Protein AF-A0A3P9N0S8-F1 (afdb_monomer_lite)

InterPro domains:
  IPR000001 Kringle [PS50070] (18-52)
  IPR013806 Kringle-like fold [SSF57440] (5-50)
  IPR038178 Kringle superfamily [G3DSA:2.40.20.10] (3-52)

Sequence (52 aa):
MSSDVSCTFFVLAEYIRECISGTKDNYRGRRSWTKSNITCQAWSDNNINEHT

Radius of gyration: 15.97 Å; chains: 1; bounding box: 34×31×39 Å

Structure (mmCIF, N/CA/C/O backbone):
data_AF-A0A3P9N0S8-F1
#
_entry.id   AF-A0A3P9N0S8-F1
#
loop_
_atom_site.group_PDB
_atom_site.id
_atom_site.type_symbol
_atom_site.label_atom_id
_atom_site.label_alt_id
_atom_site.label_comp_id
_atom_site.label_asym_id
_atom_site.label_entity_id
_atom_site.label_seq_id
_atom_site.pdbx_PDB_ins_code
_atom_site.Cartn_x
_atom_site.Cartn_y
_atom_site.Ca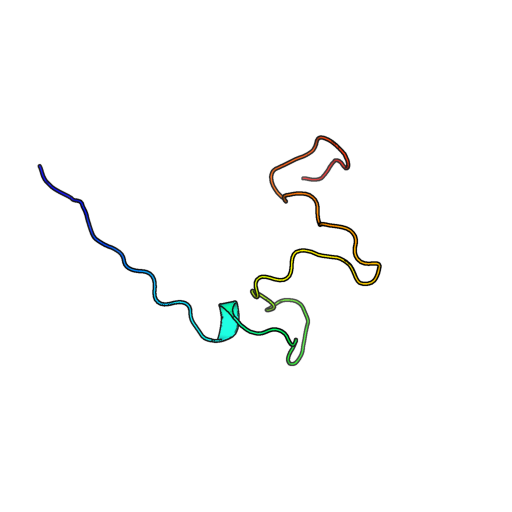rtn_z
_atom_site.occupancy
_atom_site.B_iso_or_equiv
_atom_site.auth_seq_id
_atom_site.auth_comp_id
_atom_site.auth_asym_id
_atom_site.auth_atom_id
_atom_site.pdbx_PDB_model_num
ATOM 1 N N . MET A 1 1 ? -21.352 18.756 -27.269 1.00 44.34 1 MET A N 1
ATOM 2 C CA . MET A 1 1 ? -21.929 17.827 -26.279 1.00 44.34 1 MET A CA 1
ATOM 3 C C . MET A 1 1 ? -20.968 17.798 -25.115 1.00 44.34 1 MET A C 1
ATOM 5 O O . MET A 1 1 ? -19.955 17.123 -25.171 1.00 44.34 1 MET A O 1
ATOM 9 N N . SER A 1 2 ? -21.213 18.719 -24.186 1.00 57.44 2 SER A N 1
A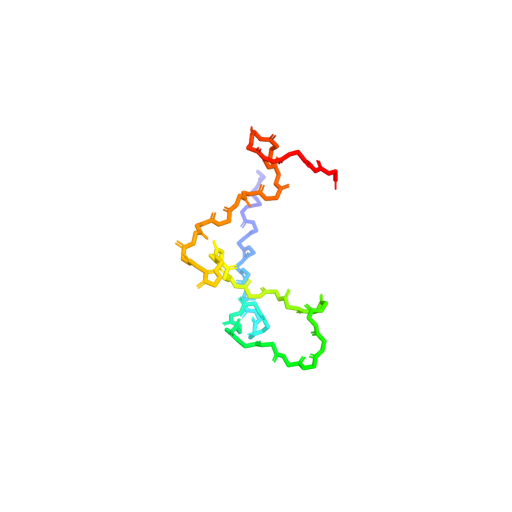TOM 10 C CA . SER A 1 2 ? -20.361 19.024 -23.042 1.00 57.44 2 SER A CA 1
ATOM 11 C C . SER A 1 2 ? -20.699 18.048 -21.928 1.00 57.44 2 SER A C 1
ATOM 13 O O . SER A 1 2 ? -21.841 18.019 -21.478 1.00 57.44 2 SER A O 1
ATOM 15 N N . SER A 1 3 ? -19.732 17.252 -21.495 1.00 57.06 3 SER A N 1
ATOM 16 C CA . SER A 1 3 ? -19.855 16.460 -20.276 1.00 57.06 3 SER A CA 1
ATOM 17 C C . SER A 1 3 ? -18.509 16.395 -19.571 1.00 57.06 3 SER A C 1
ATOM 19 O O . SER A 1 3 ? -18.033 15.318 -19.225 1.00 57.06 3 SER A O 1
ATOM 21 N N . ASP A 1 4 ? -17.918 17.563 -19.312 1.00 63.50 4 ASP A N 1
ATOM 22 C CA . ASP A 1 4 ? -17.094 17.742 -18.118 1.00 63.50 4 ASP A CA 1
ATOM 23 C C . ASP A 1 4 ? -18.027 17.651 -16.904 1.00 63.50 4 ASP A C 1
ATOM 25 O O . ASP A 1 4 ? -18.402 18.638 -16.269 1.00 63.50 4 ASP A O 1
ATOM 29 N N . VAL A 1 5 ? -18.476 16.427 -16.620 1.00 65.31 5 VAL A N 1
ATOM 30 C CA . VAL A 1 5 ? -18.975 16.071 -15.301 1.00 65.31 5 VAL A CA 1
ATOM 31 C C . VAL A 1 5 ? -17.770 16.236 -14.388 1.00 65.31 5 VAL A C 1
ATOM 33 O O . VAL A 1 5 ? -16.900 15.371 -14.307 1.00 65.31 5 VAL A O 1
ATOM 36 N N . SER A 1 6 ? -17.690 17.396 -13.742 1.00 66.50 6 SER A N 1
ATOM 37 C CA . SER A 1 6 ? -16.761 17.634 -12.647 1.00 66.50 6 SER A CA 1
ATOM 38 C C . SER A 1 6 ? -17.193 16.757 -11.469 1.00 66.50 6 SER A C 1
ATOM 40 O O . SER A 1 6 ? -17.898 17.182 -10.554 1.00 66.50 6 SER A O 1
ATOM 42 N N . CYS A 1 7 ? -16.834 15.475 -11.541 1.00 65.12 7 CYS A N 1
ATOM 43 C CA . CYS A 1 7 ? -16.926 14.519 -10.449 1.00 65.12 7 CYS A CA 1
ATOM 44 C C . CYS A 1 7 ? -15.757 14.783 -9.500 1.00 65.12 7 CYS A C 1
ATOM 46 O O . CYS A 1 7 ? -14.780 14.036 -9.455 1.00 65.12 7 CYS A O 1
ATOM 48 N N . THR A 1 8 ? -15.841 15.875 -8.745 1.00 65.56 8 THR A N 1
ATOM 49 C CA . THR A 1 8 ? -14.898 16.140 -7.661 1.00 65.56 8 THR A CA 1
ATOM 50 C C . THR A 1 8 ? -15.103 15.071 -6.587 1.00 65.56 8 THR A C 1
ATOM 52 O O . THR A 1 8 ? -16.073 15.108 -5.830 1.0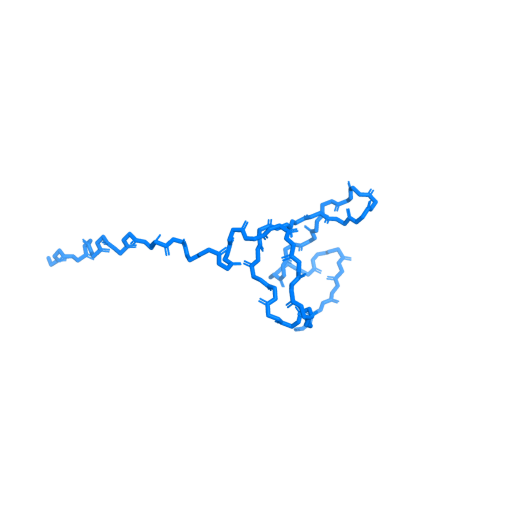0 65.56 8 THR A O 1
ATOM 55 N N . PHE A 1 9 ? -14.227 14.066 -6.555 1.00 67.56 9 PHE A N 1
ATOM 56 C CA . PHE A 1 9 ? -14.310 12.966 -5.599 1.00 67.56 9 PHE A CA 1
ATOM 57 C C . PHE A 1 9 ? -13.857 13.449 -4.218 1.00 67.56 9 PHE A C 1
ATOM 59 O O . PHE A 1 9 ? -12.683 13.754 -4.004 1.00 67.56 9 PHE A O 1
ATOM 66 N N . PHE A 1 10 ? -14.785 13.520 -3.264 1.00 71.56 10 PHE A N 1
ATOM 67 C CA . PHE A 1 10 ? -14.434 13.745 -1.866 1.00 71.56 10 PHE A CA 1
ATOM 68 C C . PHE A 1 10 ? -13.807 12.469 -1.304 1.00 71.56 10 PHE A C 1
ATOM 70 O O . PHE A 1 10 ? -14.428 11.408 -1.277 1.00 71.56 10 PHE A O 1
ATOM 77 N N . VAL A 1 11 ? -12.556 12.567 -0.856 1.00 73.50 11 VAL A N 1
ATOM 78 C CA . VAL A 1 11 ? -11.846 11.436 -0.258 1.00 73.50 11 VAL A CA 1
ATOM 79 C C . VAL A 1 11 ? -12.468 11.136 1.106 1.00 73.50 11 VAL A C 1
ATOM 81 O O . VAL A 1 11 ? -12.375 11.950 2.025 1.00 73.50 11 VAL A O 1
ATOM 84 N N . LEU A 1 12 ? -13.103 9.968 1.252 1.00 76.81 12 LEU A N 1
ATOM 85 C CA . LEU A 1 12 ? -13.617 9.517 2.548 1.00 76.81 12 LEU A CA 1
ATOM 86 C C . LEU A 1 12 ? -12.457 9.350 3.535 1.00 76.81 12 LEU A C 1
ATOM 88 O O . LEU A 1 12 ? -11.350 8.969 3.145 1.00 76.81 12 LEU A O 1
ATOM 92 N N . ALA A 1 13 ? -12.725 9.561 4.827 1.00 74.31 13 ALA A N 1
ATOM 93 C CA . ALA A 1 13 ? -11.722 9.434 5.887 1.00 74.31 13 ALA A CA 1
ATOM 94 C C . ALA A 1 13 ? -10.961 8.090 5.832 1.00 74.31 13 ALA A C 1
ATOM 96 O O . ALA A 1 13 ? -9.787 8.030 6.176 1.00 74.31 13 ALA A O 1
ATOM 97 N N . GLU A 1 14 ? -11.602 7.029 5.331 1.00 73.12 14 GLU A N 1
ATOM 98 C CA . GLU A 1 14 ? -11.027 5.695 5.107 1.00 73.12 14 GLU A CA 1
ATOM 99 C C . GLU A 1 14 ? -9.843 5.658 4.138 1.00 73.12 14 GLU A C 1
ATOM 101 O O . GLU A 1 14 ? -8.894 4.910 4.366 1.00 73.12 14 GLU A O 1
ATOM 106 N N . TYR A 1 15 ? -9.852 6.514 3.118 1.00 77.06 15 TYR A N 1
ATOM 107 C CA . TYR A 1 15 ? -8.809 6.592 2.091 1.00 77.06 15 TYR A CA 1
ATOM 108 C C . TYR A 1 15 ? -7.642 7.514 2.485 1.00 77.06 15 TYR A C 1
ATOM 110 O O . TYR A 1 15 ? -6.628 7.595 1.787 1.00 77.06 15 TYR A O 1
ATOM 118 N N . ILE A 1 16 ? -7.752 8.209 3.622 1.00 82.12 16 ILE A N 1
ATOM 119 C CA . ILE A 1 16 ? -6.663 9.008 4.204 1.00 82.12 16 ILE A CA 1
ATOM 120 C C . ILE A 1 16 ? -6.092 8.405 5.490 1.00 82.12 16 ILE A C 1
ATOM 122 O O . ILE A 1 16 ? -5.118 8.942 6.009 1.00 82.12 16 ILE A O 1
ATOM 126 N N . ARG A 1 17 ? -6.657 7.307 6.016 1.00 83.12 17 ARG A N 1
ATOM 127 C CA . ARG A 1 17 ? -6.165 6.715 7.269 1.00 83.12 17 ARG A CA 1
ATOM 128 C C . ARG A 1 17 ? -4.732 6.211 7.109 1.00 83.12 17 ARG A C 1
ATOM 130 O O . ARG A 1 17 ? -4.394 5.501 6.161 1.00 83.12 17 ARG A O 1
ATOM 137 N N . GLU A 1 18 ? -3.910 6.508 8.109 1.00 84.81 18 GLU A N 1
ATOM 138 C CA . GLU A 1 18 ? -2.539 5.995 8.217 1.00 84.81 18 GLU A CA 1
ATOM 139 C C . GLU A 1 18 ? -2.418 4.785 9.155 1.00 84.81 18 GLU A C 1
ATOM 141 O O . GLU A 1 18 ? -1.351 4.175 9.260 1.00 84.81 18 GLU A O 1
ATOM 146 N N . CYS A 1 19 ? -3.515 4.423 9.823 1.00 85.38 19 CYS A N 1
ATOM 147 C CA . CYS A 1 19 ? -3.609 3.288 10.728 1.00 85.38 19 CYS A CA 1
ATOM 148 C C . CYS A 1 19 ? -4.653 2.271 10.248 1.00 85.38 19 CYS A C 1
ATOM 150 O O . CYS A 1 19 ? -5.605 2.602 9.538 1.00 85.38 19 CYS A O 1
ATOM 152 N N . ILE A 1 20 ? -4.457 1.019 10.653 1.00 87.62 20 ILE A N 1
ATOM 153 C CA . ILE A 1 20 ? -5.385 -0.087 10.412 1.00 87.62 20 ILE A CA 1
ATOM 154 C C . ILE A 1 20 ? -6.241 -0.242 11.670 1.00 87.62 20 ILE A C 1
ATOM 156 O O . ILE A 1 20 ? -5.705 -0.257 12.777 1.00 87.62 20 ILE A O 1
ATOM 160 N N . SER A 1 21 ? -7.558 -0.353 11.506 1.00 81.75 21 SER A N 1
ATOM 161 C CA . SER A 1 21 ? -8.491 -0.627 12.600 1.00 81.75 21 SER A CA 1
ATOM 162 C C . SER A 1 21 ? -9.174 -1.966 12.331 1.00 81.75 21 SER A C 1
ATOM 164 O O . SER A 1 21 ? -9.816 -2.125 11.298 1.00 81.75 21 SER A O 1
ATOM 166 N N . GLY A 1 22 ? -8.993 -2.943 13.223 1.00 82.81 22 GLY A N 1
ATOM 167 C CA . GLY A 1 22 ? -9.491 -4.307 13.019 1.00 82.81 22 GLY A CA 1
ATOM 168 C C . GLY A 1 22 ? -8.613 -5.129 12.067 1.00 82.81 22 GLY A C 1
ATOM 169 O O . GLY A 1 22 ? -7.396 -5.203 12.256 1.00 82.81 22 GLY A O 1
ATOM 170 N N . THR A 1 23 ? -9.221 -5.780 11.069 1.00 77.38 23 THR A N 1
ATOM 171 C CA . THR A 1 23 ? -8.489 -6.589 10.080 1.00 77.38 23 THR A CA 1
ATOM 172 C C . THR A 1 23 ? -7.880 -5.722 8.976 1.00 77.38 23 THR A C 1
ATOM 174 O O . THR A 1 23 ? -8.288 -4.586 8.729 1.00 77.38 23 THR A O 1
ATOM 177 N N . LYS A 1 24 ? -6.855 -6.253 8.303 1.00 76.69 24 LYS A N 1
ATOM 178 C CA . LYS A 1 24 ? -6.111 -5.523 7.265 1.00 76.69 24 LYS A CA 1
ATOM 179 C C . LYS A 1 24 ? -6.878 -5.410 5.943 1.00 76.69 24 LYS A C 1
ATOM 181 O O . LYS A 1 24 ? -6.523 -4.574 5.118 1.00 76.69 24 LYS A O 1
ATOM 186 N N . ASP A 1 25 ? -7.926 -6.209 5.760 1.00 82.31 25 ASP A N 1
ATOM 187 C CA . ASP A 1 25 ? -8.616 -6.405 4.476 1.00 82.31 25 ASP A CA 1
ATOM 188 C C . ASP A 1 25 ? -9.279 -5.119 3.949 1.00 82.31 25 ASP A C 1
ATOM 190 O O . ASP A 1 25 ? -9.373 -4.892 2.739 1.00 82.31 25 ASP A O 1
ATOM 194 N N . ASN A 1 26 ? -9.663 -4.228 4.869 1.00 83.88 26 ASN A N 1
ATOM 195 C CA . ASN A 1 26 ? -10.356 -2.973 4.572 1.00 83.88 26 ASN A CA 1
ATOM 196 C C . ASN A 1 26 ? -9.432 -1.747 4.533 1.00 83.88 26 ASN A C 1
ATOM 198 O O . ASN A 1 26 ? -9.908 -0.621 4.400 1.00 83.88 26 ASN A O 1
ATOM 202 N N . TYR A 1 27 ? -8.111 -1.919 4.644 1.00 89.00 27 TYR A N 1
ATOM 203 C CA . TYR A 1 27 ? -7.201 -0.787 4.495 1.00 89.00 27 TYR A CA 1
ATOM 204 C C . TYR A 1 27 ? -7.235 -0.264 3.050 1.00 89.00 27 TYR A C 1
ATOM 206 O O . TYR A 1 27 ? -7.027 -1.017 2.096 1.00 89.00 27 TYR A O 1
ATOM 214 N N . ARG A 1 28 ? -7.512 1.034 2.890 1.00 89.31 28 ARG A N 1
ATOM 215 C CA . ARG A 1 28 ? -7.562 1.741 1.595 1.00 89.31 28 ARG A CA 1
ATOM 216 C C . ARG A 1 28 ? -6.812 3.081 1.623 1.00 89.31 28 ARG A C 1
ATOM 218 O O . ARG A 1 28 ? -7.056 3.953 0.795 1.00 89.31 28 ARG A O 1
ATOM 225 N N . GLY A 1 29 ? -5.907 3.252 2.590 1.00 88.75 29 GLY A N 1
ATOM 226 C CA . GLY A 1 29 ? -5.047 4.431 2.689 1.00 88.75 29 GLY A CA 1
ATOM 227 C C . GLY A 1 29 ? -3.958 4.468 1.609 1.00 88.75 29 GLY A C 1
ATOM 228 O O . GLY A 1 29 ? -3.788 3.536 0.829 1.00 88.75 29 GLY A O 1
ATOM 229 N N . ARG A 1 30 ? -3.191 5.560 1.576 1.00 90.81 30 ARG A N 1
ATOM 230 C CA . ARG A 1 30 ? -2.250 5.881 0.483 1.00 90.81 30 ARG A CA 1
ATOM 231 C C . ARG A 1 30 ? -0.798 5.441 0.721 1.00 90.81 30 ARG A C 1
ATOM 233 O O . ARG A 1 30 ? 0.095 5.880 0.003 1.00 90.81 30 ARG A O 1
ATOM 240 N N . ARG A 1 31 ? -0.523 4.614 1.736 1.00 92.00 31 ARG A N 1
ATOM 241 C CA . ARG A 1 31 ? 0.853 4.189 2.048 1.00 92.00 31 ARG A CA 1
ATOM 242 C C . ARG A 1 31 ? 1.395 3.263 0.952 1.00 92.00 31 ARG A C 1
ATOM 244 O O . ARG A 1 31 ? 0.850 2.188 0.730 1.00 92.00 31 ARG A O 1
ATOM 251 N N . SER A 1 32 ? 2.503 3.665 0.330 1.00 94.81 32 SER A N 1
ATOM 252 C CA . SER A 1 32 ? 3.149 2.967 -0.795 1.00 94.81 32 SER A CA 1
ATOM 253 C C . SER A 1 32 ? 4.629 2.647 -0.538 1.00 94.81 32 SER A C 1
ATOM 255 O O . SER A 1 32 ? 5.434 2.606 -1.468 1.00 94.81 32 SER A O 1
ATOM 257 N N . TRP A 1 33 ? 5.005 2.450 0.727 1.00 95.50 33 TRP A N 1
ATOM 258 C CA . TRP A 1 33 ? 6.351 2.044 1.134 1.00 95.50 33 TRP A CA 1
ATOM 259 C C . TRP A 1 33 ? 6.297 0.940 2.189 1.00 95.50 33 TRP A C 1
ATOM 261 O O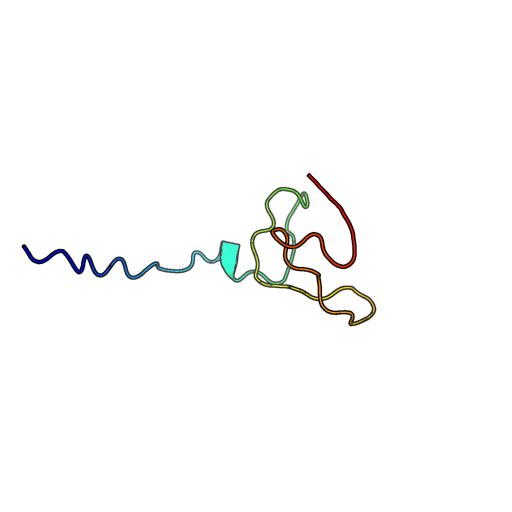 . TRP A 1 33 ? 5.372 0.867 3.006 1.00 95.50 33 TRP A O 1
ATOM 271 N N . THR A 1 34 ? 7.307 0.077 2.173 1.00 95.38 34 THR A N 1
ATOM 272 C CA . THR A 1 34 ? 7.449 -1.024 3.127 1.00 95.38 34 THR A CA 1
ATOM 273 C C . THR A 1 34 ? 8.016 -0.544 4.465 1.00 95.38 34 THR A C 1
ATOM 275 O O . THR A 1 34 ? 8.523 0.572 4.595 1.00 95.38 34 THR A O 1
ATOM 278 N N . LYS A 1 35 ? 7.989 -1.417 5.482 1.00 94.56 35 LYS A N 1
ATOM 279 C CA . LYS A 1 35 ? 8.603 -1.151 6.798 1.00 94.56 35 LYS A CA 1
ATOM 280 C C . LYS A 1 35 ? 10.098 -0.815 6.697 1.00 94.56 35 LYS A C 1
ATOM 282 O O . LYS A 1 35 ? 10.594 -0.036 7.503 1.00 94.56 35 LYS A O 1
ATOM 287 N N . SER A 1 36 ? 10.790 -1.380 5.710 1.00 97.56 36 SER A N 1
ATOM 288 C CA . SER A 1 36 ? 12.218 -1.152 5.455 1.00 97.56 36 SER A CA 1
ATOM 289 C C . SER A 1 36 ? 12.482 0.037 4.526 1.00 97.56 36 SER A C 1
ATOM 291 O O . SER A 1 36 ? 13.580 0.154 3.994 1.00 97.56 36 SER A O 1
ATOM 293 N N . ASN A 1 37 ? 11.492 0.911 4.318 1.00 96.69 37 ASN A N 1
ATOM 294 C CA . ASN A 1 37 ? 11.609 2.124 3.508 1.00 96.69 37 ASN A CA 1
ATOM 295 C C . ASN A 1 37 ? 11.887 1.873 2.010 1.00 96.69 37 ASN A C 1
ATOM 297 O O . ASN A 1 37 ? 12.563 2.663 1.356 1.00 96.69 37 ASN A O 1
ATOM 301 N N . ILE A 1 38 ? 11.357 0.776 1.460 1.00 96.62 38 ILE A N 1
ATOM 302 C CA . ILE A 1 38 ? 11.407 0.472 0.019 1.00 96.62 38 ILE A CA 1
ATOM 303 C C . ILE A 1 38 ? 10.072 0.876 -0.610 1.00 96.62 38 ILE A C 1
ATOM 305 O O . ILE A 1 38 ? 9.019 0.520 -0.077 1.00 96.62 38 ILE A O 1
ATOM 309 N N . THR A 1 39 ? 10.105 1.591 -1.734 1.00 96.50 39 THR A N 1
ATOM 310 C CA . THR A 1 39 ? 8.905 1.956 -2.502 1.00 96.50 39 THR A CA 1
ATOM 311 C C . THR A 1 39 ? 8.238 0.714 -3.090 1.00 96.50 39 THR A C 1
ATOM 313 O O . THR A 1 39 ? 8.908 -0.144 -3.662 1.00 96.50 39 THR A O 1
ATOM 316 N N . CYS A 1 40 ? 6.916 0.614 -2.953 1.00 95.44 40 CYS A N 1
ATOM 317 C CA . CYS A 1 40 ? 6.150 -0.492 -3.518 1.00 95.44 40 CYS A CA 1
ATOM 318 C C . CYS A 1 40 ? 6.144 -0.450 -5.053 1.00 95.44 40 CYS A C 1
ATOM 320 O O . CYS A 1 40 ? 6.048 0.620 -5.654 1.00 95.44 40 CYS A O 1
ATOM 322 N N . GLN A 1 41 ? 6.163 -1.630 -5.672 1.00 96.62 41 GLN A N 1
ATOM 323 C CA . GLN A 1 41 ? 5.843 -1.800 -7.089 1.00 96.62 41 GLN A CA 1
ATOM 324 C C . GLN A 1 41 ? 4.364 -1.460 -7.335 1.00 96.62 41 GLN A C 1
ATOM 326 O O . GLN A 1 41 ? 3.511 -1.739 -6.487 1.00 96.62 41 GLN A O 1
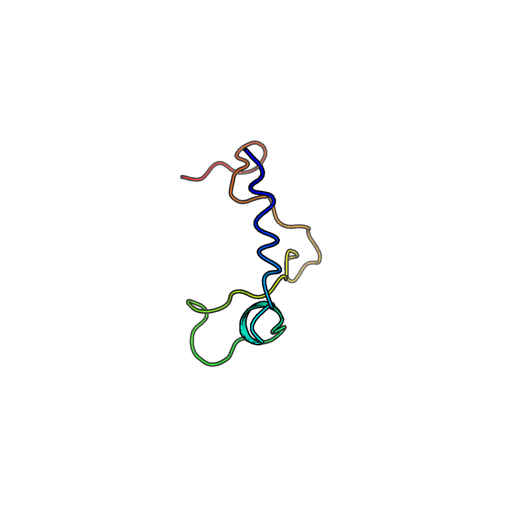ATOM 331 N N . ALA A 1 42 ? 4.051 -0.858 -8.486 1.00 95.62 42 ALA A N 1
ATOM 332 C CA . ALA A 1 42 ? 2.665 -0.639 -8.886 1.00 95.62 42 ALA A CA 1
ATOM 333 C C . ALA A 1 42 ? 1.964 -1.985 -9.120 1.00 95.62 42 ALA A C 1
ATOM 335 O O . ALA A 1 42 ? 2.506 -2.854 -9.794 1.00 95.62 42 ALA A O 1
ATOM 336 N N . TRP A 1 43 ? 0.739 -2.141 -8.613 1.00 93.12 43 TRP A N 1
ATOM 337 C CA . TRP A 1 43 ? -0.026 -3.389 -8.758 1.00 93.12 43 TRP A CA 1
ATOM 338 C C . TRP A 1 43 ? -0.315 -3.782 -10.212 1.00 93.12 43 TRP A C 1
ATOM 340 O O . TRP A 1 43 ? -0.561 -4.944 -10.482 1.00 93.12 43 TRP A O 1
ATOM 350 N N . SER A 1 44 ? -0.309 -2.834 -11.150 1.00 94.38 44 SER A N 1
ATOM 351 C CA . SER A 1 44 ? -0.491 -3.108 -12.582 1.00 94.38 44 SER A CA 1
ATOM 352 C C . SER A 1 44 ? 0.814 -3.420 -13.320 1.00 94.38 44 SER A C 1
ATOM 354 O O . SER A 1 44 ? 0.782 -3.723 -14.509 1.00 94.38 44 SER A O 1
ATOM 356 N N . ASP A 1 45 ? 1.959 -3.251 -12.662 1.00 94.81 45 ASP A N 1
ATOM 357 C CA . ASP A 1 45 ? 3.278 -3.496 -13.236 1.00 94.81 45 ASP A CA 1
ATOM 358 C C . ASP A 1 45 ? 3.739 -4.908 -12.868 1.00 94.81 45 ASP A C 1
ATOM 360 O O . ASP A 1 45 ? 3.517 -5.349 -11.744 1.00 94.81 45 ASP A O 1
ATOM 364 N N . ASN A 1 46 ? 4.407 -5.590 -13.794 1.00 92.31 46 ASN A N 1
ATOM 365 C CA . ASN A 1 46 ? 4.958 -6.939 -13.642 1.00 92.31 46 ASN A CA 1
ATOM 366 C C . ASN A 1 46 ? 6.468 -6.999 -13.945 1.00 92.31 46 ASN A C 1
ATOM 368 O O . ASN A 1 46 ? 7.026 -8.078 -14.092 1.00 92.31 46 ASN A O 1
ATOM 372 N N . ASN A 1 47 ? 7.149 -5.853 -14.054 1.00 90.94 47 ASN A N 1
ATOM 373 C CA . ASN A 1 47 ? 8.541 -5.796 -14.503 1.00 90.94 47 ASN A CA 1
ATOM 374 C C . ASN A 1 47 ? 9.560 -6.373 -13.499 1.00 90.94 47 ASN A C 1
ATOM 376 O O . ASN A 1 47 ? 10.531 -6.997 -13.917 1.00 90.94 47 ASN A O 1
ATOM 380 N N . ILE A 1 48 ? 9.365 -6.150 -12.191 1.00 91.56 48 ILE A N 1
ATOM 381 C CA . ILE A 1 48 ? 10.326 -6.565 -11.147 1.00 91.56 48 ILE A CA 1
ATOM 382 C C . ILE A 1 48 ? 9.877 -7.868 -10.483 1.00 91.56 48 ILE A C 1
ATOM 384 O O . ILE A 1 48 ? 10.668 -8.794 -10.322 1.00 91.56 48 ILE A O 1
ATOM 388 N N . ASN A 1 49 ? 8.610 -7.923 -10.077 1.00 90.06 49 ASN A N 1
ATOM 389 C CA . ASN A 1 49 ? 7.985 -9.097 -9.481 1.00 90.06 49 ASN A CA 1
ATOM 390 C C . ASN A 1 49 ? 6.695 -9.394 -10.252 1.00 90.06 49 ASN 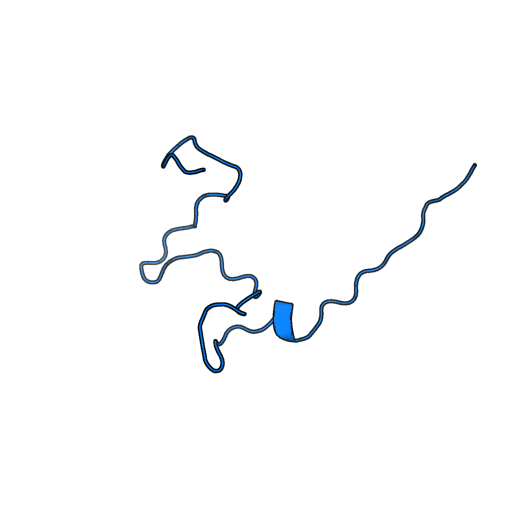A C 1
ATOM 392 O O . ASN A 1 49 ? 5.839 -8.512 -10.338 1.00 90.06 49 ASN A O 1
ATOM 396 N N . GLU A 1 50 ? 6.556 -10.605 -10.788 1.00 93.88 50 GLU A N 1
ATOM 397 C CA . GLU A 1 50 ? 5.360 -11.037 -11.522 1.00 93.88 50 GLU A CA 1
ATOM 398 C C . GLU A 1 50 ? 4.227 -11.442 -10.560 1.00 93.88 50 GLU A C 1
ATOM 400 O O . GLU A 1 50 ? 4.456 -12.125 -9.557 1.00 93.88 50 GLU A O 1
ATOM 405 N N . HIS A 1 51 ? 2.997 -11.026 -10.862 1.00 87.69 51 HIS A N 1
ATOM 406 C CA . HIS A 1 51 ? 1.757 -11.368 -10.155 1.00 87.69 51 HIS A CA 1
ATOM 407 C C . HIS A 1 51 ? 0.540 -11.274 -11.102 1.00 87.69 51 HIS A C 1
ATOM 409 O O . HIS A 1 51 ? 0.654 -10.834 -12.248 1.00 87.69 51 HIS A O 1
ATOM 415 N N . THR A 1 52 ? -0.608 -11.806 -10.664 1.00 77.31 52 THR A N 1
ATOM 416 C CA . THR A 1 52 ? -1.850 -11.959 -11.456 1.00 77.31 52 THR A CA 1
ATOM 417 C C . THR A 1 52 ? -3.001 -11.180 -10.842 1.00 77.31 52 THR A C 1
ATOM 419 O O . THR A 1 52 ? -3.106 -11.194 -9.594 1.00 77.31 52 THR A O 1
#

Secondary structure (DSSP, 8-state):
------------HHHH-SS--S-GGG------B-TTSPBPPPTT--SSS---

Foldseek 3Di:
DDPPVVCPDDDPPQQCDPDDDDDPPSRNYDDQADPVGHGHDDPVDPPPPHDD

pLDDT: mean 83.04, std 12.51, range [44.34, 97.56]

Organism: Poecilia reticulata (NCBI:txid8081)